Protein AF-A0A3S0DB23-F1 (afdb_monomer_lite)

Sequence (124 aa):
MTQSQNALAVTLAVLVAAVLGCIIAIVDLASNQTKLEADNNDIVWSYRQLVFSRYVQALDKTSKYPENIEAHKMVHFVQVTIKQADHLLDDGNIHAALPTLREAGYMTEQVENYLSCGQSYCNN

Foldseek 3Di:
DPPVVVVVVVVVVVVVVVVVVVVVVVVVVVVVVVVVLVVLLVVLVVLLVVLVVLLVVLVVLVVVPVVPVVLVVLSVVLVVLSVVLVVCVVVVVSVVSRVSSVVSSVSSVVSVCVSVCVVPPDDD

pLDDT: mean 85.3, std 14.07, range [37.69, 98.25]

Structure (mmCIF, N/CA/C/O backbone):
data_AF-A0A3S0DB23-F1
#
_entry.id   AF-A0A3S0DB23-F1
#
loop_
_atom_site.group_PDB
_atom_site.id
_atom_site.type_symbol
_atom_site.label_atom_id
_atom_site.label_alt_id
_atom_site.label_comp_id
_atom_site.label_asym_id
_atom_site.label_entity_id
_atom_site.label_seq_id
_atom_site.pdbx_PDB_ins_code
_atom_site.Cartn_x
_atom_site.Cartn_y
_atom_site.Cartn_z
_atom_site.occupancy
_atom_site.B_iso_or_equiv
_atom_site.auth_seq_id
_atom_site.auth_comp_id
_atom_site.auth_asym_id
_atom_site.auth_atom_id
_atom_site.pdbx_PDB_model_num
ATOM 1 N N . MET A 1 1 ? 43.970 2.485 -59.457 1.00 51.75 1 MET A N 1
ATOM 2 C CA . MET A 1 1 ? 42.872 3.253 -58.821 1.00 51.75 1 MET A CA 1
ATOM 3 C C . MET A 1 1 ? 41.923 2.400 -57.957 1.00 51.75 1 MET A C 1
ATOM 5 O O . MET A 1 1 ? 40.945 2.933 -57.464 1.00 51.75 1 MET A O 1
ATOM 9 N N . THR A 1 2 ? 42.212 1.120 -57.688 1.00 57.09 2 THR A N 1
ATOM 10 C CA . THR A 1 2 ? 41.307 0.185 -56.977 1.00 57.09 2 THR A CA 1
ATOM 11 C C . THR A 1 2 ? 41.606 0.005 -55.480 1.00 57.09 2 THR A C 1
ATOM 13 O O . THR A 1 2 ? 40.733 -0.395 -54.718 1.00 57.09 2 THR A O 1
ATOM 16 N N . GLN A 1 3 ? 42.822 0.324 -55.024 1.00 54.28 3 GLN A N 1
ATOM 17 C CA . GLN A 1 3 ? 43.255 0.057 -53.644 1.00 54.28 3 GLN A CA 1
ATOM 18 C C . GLN A 1 3 ? 42.672 1.048 -52.615 1.00 54.28 3 GLN A C 1
ATOM 20 O O . GLN A 1 3 ? 42.366 0.655 -51.493 1.00 54.28 3 GLN A O 1
ATOM 25 N N . SER A 1 4 ? 42.452 2.313 -52.998 1.00 58.28 4 SER A N 1
ATOM 26 C CA . SER A 1 4 ? 41.871 3.341 -52.117 1.00 58.28 4 SER A CA 1
ATOM 27 C C . SER A 1 4 ? 40.355 3.206 -51.944 1.00 58.28 4 SER A C 1
ATOM 29 O O . SER A 1 4 ? 39.839 3.495 -50.868 1.00 58.28 4 SER A O 1
ATOM 31 N N . GLN A 1 5 ? 39.639 2.725 -52.967 1.00 58.31 5 GLN A N 1
ATOM 32 C CA . GLN A 1 5 ? 38.188 2.506 -52.907 1.00 58.31 5 GLN A CA 1
ATOM 33 C C . GLN A 1 5 ? 37.824 1.326 -51.995 1.00 58.31 5 GLN A C 1
ATOM 35 O O . GLN A 1 5 ? 36.884 1.430 -51.209 1.00 58.31 5 GLN A O 1
ATOM 40 N N . ASN A 1 6 ? 38.617 0.250 -52.020 1.00 64.50 6 ASN A N 1
ATOM 41 C CA . ASN A 1 6 ? 38.435 -0.890 -51.118 1.00 64.50 6 ASN A CA 1
ATOM 42 C C . ASN A 1 6 ? 38.705 -0.511 -49.655 1.00 64.50 6 ASN A C 1
ATOM 44 O O . ASN A 1 6 ? 37.962 -0.923 -48.770 1.00 64.50 6 ASN A O 1
ATOM 48 N N . ALA A 1 7 ? 39.723 0.316 -49.397 1.00 69.06 7 ALA A N 1
ATOM 49 C CA . ALA A 1 7 ? 40.015 0.806 -48.051 1.00 69.06 7 ALA A CA 1
ATOM 50 C C . ALA A 1 7 ? 38.884 1.695 -47.504 1.00 69.06 7 ALA A C 1
ATOM 52 O O . ALA A 1 7 ? 38.491 1.548 -46.350 1.00 69.06 7 ALA A O 1
ATOM 53 N N . LEU A 1 8 ? 38.315 2.574 -48.338 1.00 73.94 8 LEU A N 1
ATOM 54 C CA . LEU A 1 8 ? 37.199 3.433 -47.937 1.00 73.94 8 LEU A CA 1
ATOM 55 C C . LEU A 1 8 ? 35.929 2.619 -47.629 1.00 73.94 8 LEU A C 1
ATOM 57 O O . LEU A 1 8 ? 35.254 2.887 -46.638 1.00 73.94 8 LEU A O 1
ATOM 61 N N . ALA A 1 9 ? 35.635 1.602 -48.447 1.00 75.19 9 ALA A N 1
ATOM 62 C CA . ALA A 1 9 ? 34.490 0.714 -48.255 1.00 75.19 9 ALA A CA 1
ATOM 63 C C . ALA A 1 9 ? 34.613 -0.136 -46.978 1.00 75.19 9 ALA A C 1
ATOM 65 O O . ALA A 1 9 ? 33.636 -0.287 -46.247 1.00 75.19 9 ALA A O 1
ATOM 66 N N . VAL A 1 10 ? 35.814 -0.640 -46.672 1.00 77.00 10 VAL A N 1
ATOM 67 C CA . VAL A 1 10 ? 36.081 -1.390 -45.435 1.00 77.00 10 VAL A CA 1
ATOM 68 C C . VAL A 1 10 ? 35.940 -0.490 -44.208 1.00 77.00 10 VAL A C 1
ATOM 70 O O . VAL A 1 10 ? 35.259 -0.867 -43.258 1.00 77.00 10 VAL A O 1
ATOM 73 N N . THR A 1 11 ? 36.505 0.720 -44.232 1.00 79.94 11 THR A N 1
ATOM 74 C CA . THR A 1 11 ? 36.366 1.675 -43.121 1.00 79.94 11 THR A CA 1
ATOM 75 C C . THR A 1 11 ? 34.905 2.060 -42.888 1.00 79.94 11 THR A C 1
ATOM 77 O O . THR A 1 11 ? 34.465 2.105 -41.742 1.00 79.94 11 THR A O 1
ATOM 80 N N . LEU A 1 12 ? 34.128 2.275 -43.955 1.00 80.25 12 LEU A N 1
ATOM 81 C CA . LEU A 1 12 ? 32.699 2.570 -43.847 1.00 80.25 12 LEU A CA 1
ATOM 82 C C . LEU A 1 12 ? 31.919 1.386 -43.257 1.00 80.25 12 LEU A C 1
ATOM 84 O O . LEU A 1 12 ? 31.087 1.586 -42.377 1.00 80.25 12 LEU A O 1
ATOM 88 N N . ALA A 1 13 ? 32.216 0.157 -43.687 1.0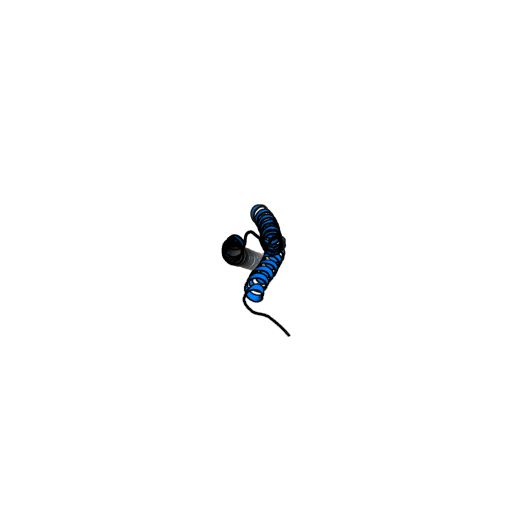0 78.06 13 ALA A N 1
ATOM 89 C CA . ALA A 1 13 ? 31.583 -1.049 -43.156 1.00 78.06 13 ALA A CA 1
ATOM 90 C C . ALA A 1 13 ? 31.880 -1.255 -41.661 1.00 78.06 13 ALA A C 1
ATOM 92 O O . ALA A 1 13 ? 30.972 -1.585 -40.898 1.00 78.06 13 ALA A O 1
ATOM 93 N N . VAL A 1 14 ? 33.119 -1.002 -41.224 1.00 81.25 14 VAL A N 1
ATOM 94 C CA . VAL A 1 14 ? 33.504 -1.045 -39.802 1.00 81.25 14 VAL A CA 1
ATOM 95 C C . VAL A 1 14 ? 32.753 0.018 -39.001 1.00 81.25 14 VAL A C 1
ATOM 97 O O . VAL A 1 14 ? 32.251 -0.275 -37.917 1.00 81.25 14 VAL A O 1
ATOM 100 N N . LEU A 1 15 ? 32.622 1.232 -39.541 1.00 80.50 15 LEU A N 1
ATOM 101 C CA . LEU A 1 15 ? 31.899 2.315 -38.875 1.00 80.50 15 LEU A CA 1
ATOM 102 C C . LEU A 1 15 ? 30.404 1.997 -38.737 1.00 80.50 15 LEU A C 1
ATOM 104 O O . LEU A 1 15 ? 29.833 2.185 -37.668 1.00 80.50 15 LEU A O 1
ATOM 108 N N . VAL A 1 16 ? 29.783 1.461 -39.791 1.00 83.88 16 VAL A N 1
ATOM 109 C CA . VAL A 1 16 ? 28.375 1.035 -39.774 1.00 83.88 16 VAL A CA 1
ATOM 110 C C . VAL A 1 16 ? 28.160 -0.095 -38.767 1.00 83.88 16 VAL A C 1
ATOM 112 O O . VAL A 1 16 ? 27.221 -0.027 -37.979 1.00 83.88 16 VAL A O 1
ATOM 115 N N . ALA A 1 17 ? 29.041 -1.098 -38.734 1.00 80.88 17 ALA A N 1
ATOM 116 C CA . ALA A 1 17 ? 28.959 -2.187 -37.764 1.00 80.88 17 ALA A CA 1
ATOM 117 C C . ALA A 1 17 ? 29.105 -1.688 -36.315 1.00 80.88 17 ALA A C 1
ATOM 119 O O . ALA A 1 17 ? 28.350 -2.114 -35.442 1.00 80.88 17 ALA A O 1
ATOM 120 N N . ALA A 1 18 ? 30.021 -0.747 -36.063 1.00 80.69 18 ALA A N 1
ATOM 121 C CA . ALA A 1 18 ? 30.198 -0.141 -34.746 1.00 80.69 18 ALA A CA 1
ATOM 122 C C . ALA A 1 18 ? 28.962 0.666 -34.310 1.00 80.69 18 ALA A C 1
ATOM 124 O O . ALA A 1 18 ? 28.500 0.522 -33.180 1.00 80.69 18 ALA A O 1
ATOM 125 N N . VAL A 1 19 ? 28.384 1.466 -35.213 1.00 84.00 19 VAL A N 1
ATOM 126 C CA . VAL A 1 19 ? 27.160 2.236 -34.938 1.00 84.00 19 VAL A CA 1
ATOM 127 C C . VAL A 1 19 ? 25.977 1.308 -34.659 1.00 84.00 19 VAL A C 1
ATOM 129 O O . VAL A 1 19 ? 25.259 1.520 -33.685 1.00 84.00 19 VAL A O 1
ATOM 132 N N . LEU A 1 20 ? 25.795 0.250 -35.455 1.00 84.44 20 LEU A N 1
ATOM 133 C CA . LEU A 1 20 ? 24.736 -0.739 -35.233 1.00 84.44 20 LEU A CA 1
ATOM 134 C C . LEU A 1 20 ? 24.906 -1.473 -33.896 1.00 84.44 20 LEU A C 1
ATOM 136 O O . LEU A 1 20 ? 23.924 -1.649 -33.180 1.00 84.44 20 LEU A O 1
ATOM 140 N N . GLY A 1 21 ? 26.138 -1.837 -33.525 1.00 81.19 21 GLY A N 1
ATOM 141 C CA . GLY A 1 21 ? 26.435 -2.443 -32.225 1.00 81.19 21 GLY A CA 1
ATOM 142 C C . GLY A 1 21 ? 26.068 -1.534 -31.048 1.00 81.19 21 GLY A C 1
ATOM 143 O O . GLY A 1 21 ? 25.447 -1.990 -30.089 1.00 81.19 21 GLY A O 1
ATOM 144 N N . CYS A 1 22 ? 26.372 -0.236 -31.143 1.00 82.88 22 CYS A N 1
ATOM 145 C CA . CYS A 1 22 ? 25.965 0.745 -30.134 1.00 82.88 22 CYS A CA 1
ATOM 146 C C . CYS A 1 22 ? 24.440 0.901 -30.051 1.00 82.88 22 CYS A C 1
ATOM 148 O O . CYS A 1 22 ? 23.898 0.980 -28.952 1.00 82.88 22 CYS A O 1
ATOM 150 N N . ILE A 1 23 ? 23.740 0.927 -31.190 1.00 81.81 23 ILE A N 1
ATOM 151 C CA . ILE A 1 23 ? 22.275 1.043 -31.219 1.00 81.81 23 ILE A CA 1
ATOM 152 C C . ILE A 1 23 ? 21.626 -0.170 -30.543 1.00 81.81 23 ILE A C 1
ATOM 154 O O . ILE A 1 23 ? 20.739 0.016 -29.713 1.00 81.81 23 ILE A O 1
ATOM 158 N N . ILE A 1 24 ? 22.091 -1.388 -30.840 1.00 82.31 24 ILE A N 1
ATOM 159 C CA . ILE A 1 24 ? 21.586 -2.617 -30.204 1.00 82.31 24 ILE A CA 1
ATOM 160 C C . ILE A 1 24 ? 21.787 -2.554 -28.685 1.00 82.31 24 ILE A C 1
ATOM 162 O O . ILE A 1 24 ? 20.831 -2.750 -27.943 1.00 82.31 24 ILE A O 1
ATOM 166 N N . ALA A 1 25 ? 22.981 -2.177 -28.215 1.00 77.31 25 ALA A N 1
ATOM 167 C CA . ALA A 1 25 ? 23.262 -2.075 -26.782 1.00 77.31 25 ALA A CA 1
ATOM 168 C C . ALA A 1 25 ? 22.379 -1.036 -26.059 1.00 77.31 25 ALA A C 1
ATOM 170 O O . ALA A 1 25 ? 21.962 -1.261 -24.923 1.00 77.31 25 ALA A O 1
ATOM 171 N N . ILE A 1 26 ? 22.072 0.095 -26.707 1.00 82.31 26 ILE A N 1
ATOM 172 C CA . ILE A 1 26 ? 21.173 1.123 -26.155 1.00 82.31 26 ILE A CA 1
ATOM 173 C C . ILE A 1 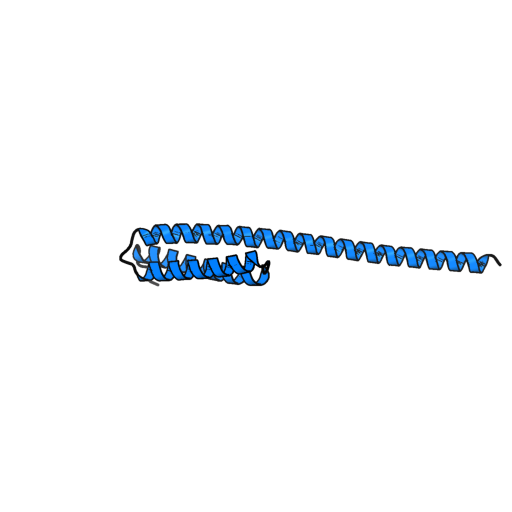26 ? 19.734 0.601 -26.075 1.00 82.31 26 ILE A C 1
ATOM 175 O O . ILE A 1 26 ? 19.068 0.811 -25.061 1.00 82.31 26 ILE A O 1
ATOM 179 N N . VAL A 1 27 ? 19.257 -0.085 -27.118 1.00 80.44 27 VAL A N 1
ATOM 180 C CA . VAL A 1 27 ? 17.913 -0.682 -27.138 1.00 80.44 27 VAL A CA 1
ATOM 181 C C . VAL A 1 27 ? 17.788 -1.765 -26.068 1.00 80.44 27 VAL A C 1
ATOM 183 O O . VAL A 1 27 ? 16.810 -1.763 -25.321 1.00 80.44 27 VAL A O 1
ATOM 186 N N . ASP A 1 28 ? 18.792 -2.631 -25.931 1.00 80.12 28 ASP A N 1
ATOM 187 C CA . ASP A 1 28 ? 18.822 -3.668 -24.899 1.00 80.12 28 ASP A CA 1
ATOM 188 C C . ASP A 1 28 ? 18.790 -3.051 -23.494 1.00 80.12 28 ASP A C 1
ATOM 190 O O . ASP A 1 28 ? 18.003 -3.478 -22.646 1.00 80.12 28 ASP A O 1
ATOM 194 N N . LEU A 1 29 ? 19.574 -1.996 -23.244 1.00 82.06 29 LEU A N 1
ATOM 195 C CA . LEU A 1 29 ? 19.568 -1.292 -21.961 1.00 82.06 29 LEU A CA 1
ATOM 196 C C . LEU A 1 29 ? 18.208 -0.643 -21.664 1.00 82.06 29 LEU A C 1
ATOM 198 O O . LEU A 1 29 ? 17.689 -0.800 -20.560 1.00 82.06 29 LEU A O 1
ATOM 202 N N . ALA A 1 30 ? 17.606 0.032 -22.645 1.00 73.50 30 ALA A N 1
ATOM 203 C CA . ALA A 1 30 ? 16.281 0.632 -22.503 1.00 73.50 30 ALA A CA 1
ATOM 204 C C . ALA A 1 30 ? 15.192 -0.431 -22.259 1.00 73.50 30 ALA A C 1
ATOM 206 O O . ALA A 1 30 ? 14.301 -0.241 -21.428 1.00 73.50 30 ALA A O 1
ATOM 207 N N . SER A 1 31 ? 15.283 -1.586 -22.925 1.00 77.00 31 SER A N 1
ATOM 208 C CA . SER A 1 31 ? 14.367 -2.710 -22.704 1.00 77.00 31 SER A CA 1
ATOM 209 C C . SER A 1 31 ? 14.497 -3.294 -21.290 1.00 77.00 31 SER A C 1
ATOM 211 O O . SER A 1 31 ? 13.498 -3.572 -20.630 1.00 77.00 31 SER A O 1
ATOM 213 N N . ASN A 1 32 ? 15.721 -3.394 -20.767 1.00 80.00 32 ASN A N 1
ATOM 214 C CA . ASN A 1 32 ? 15.953 -3.839 -19.396 1.00 80.00 32 ASN A CA 1
ATOM 215 C C . ASN A 1 32 ? 15.446 -2.820 -18.373 1.00 80.00 32 ASN A C 1
ATOM 217 O O . ASN A 1 32 ? 14.881 -3.212 -17.353 1.00 80.00 32 ASN A O 1
ATOM 221 N N . GLN A 1 33 ? 15.611 -1.525 -18.645 1.00 77.75 33 GLN A N 1
ATOM 222 C CA . GLN A 1 33 ? 15.108 -0.469 -17.772 1.00 77.75 33 GLN A CA 1
ATOM 223 C C . GLN A 1 33 ? 13.576 -0.480 -17.702 1.00 77.75 33 GLN A C 1
ATOM 225 O O . GLN A 1 33 ? 13.023 -0.489 -16.608 1.00 77.75 33 GLN A O 1
ATOM 230 N N . THR A 1 34 ? 12.892 -0.567 -18.846 1.00 77.94 34 THR A N 1
ATOM 231 C CA . THR A 1 34 ? 11.419 -0.647 -18.883 1.00 77.94 34 THR A CA 1
ATOM 232 C C . THR A 1 34 ? 10.885 -1.885 -18.165 1.00 77.94 34 THR A C 1
ATOM 234 O O . THR A 1 34 ? 9.885 -1.801 -17.455 1.00 77.94 34 THR A O 1
ATOM 237 N N . LYS A 1 35 ? 11.575 -3.028 -18.278 1.00 80.62 35 LYS A N 1
ATOM 238 C CA . LYS A 1 35 ? 11.235 -4.229 -17.507 1.00 80.62 35 LYS A CA 1
ATOM 239 C C . LYS A 1 35 ? 11.403 -4.015 -16.000 1.00 80.62 35 LYS A C 1
ATOM 241 O O . LYS A 1 35 ? 10.514 -4.376 -15.240 1.00 80.62 35 LYS A O 1
ATOM 246 N N . LEU A 1 36 ? 12.513 -3.413 -15.572 1.00 75.75 36 LEU A N 1
ATOM 247 C CA . LEU A 1 36 ? 12.767 -3.136 -14.156 1.00 75.75 36 LEU A CA 1
ATOM 248 C C . LEU A 1 36 ? 11.737 -2.157 -13.569 1.00 75.75 36 LEU A C 1
ATOM 250 O O . LEU A 1 36 ? 11.321 -2.306 -12.423 1.00 75.75 36 LEU A O 1
ATOM 254 N N . GLU A 1 37 ? 11.319 -1.162 -14.351 1.00 78.62 37 GLU A N 1
ATOM 255 C CA . GLU A 1 37 ? 10.248 -0.237 -13.978 1.00 78.62 37 GLU A CA 1
ATOM 256 C C . GLU A 1 37 ? 8.909 -0.971 -13.824 1.00 78.62 37 GLU A C 1
ATOM 258 O O . GLU A 1 37 ? 8.230 -0.777 -12.819 1.00 78.62 37 GLU A O 1
ATOM 263 N N . ALA A 1 38 ? 8.560 -1.876 -14.745 1.00 76.56 38 ALA A N 1
ATOM 264 C CA . ALA A 1 38 ? 7.356 -2.699 -14.626 1.00 76.56 38 ALA A CA 1
ATOM 265 C C . ALA A 1 38 ? 7.383 -3.601 -13.376 1.00 76.56 38 ALA A C 1
ATOM 267 O O . ALA A 1 38 ? 6.429 -3.589 -12.598 1.00 76.56 38 ALA A O 1
ATOM 268 N N . ASP A 1 39 ? 8.495 -4.302 -13.130 1.00 82.50 39 ASP A N 1
ATOM 269 C CA . ASP A 1 39 ? 8.660 -5.163 -11.952 1.00 82.50 39 ASP A CA 1
ATOM 270 C C . ASP A 1 39 ? 8.548 -4.350 -10.642 1.00 82.50 39 ASP A C 1
ATOM 272 O O . ASP A 1 39 ? 7.908 -4.777 -9.678 1.00 82.50 39 ASP A O 1
ATOM 276 N N . ASN A 1 40 ? 9.122 -3.140 -10.599 1.00 82.81 40 ASN A N 1
ATOM 277 C CA . ASN A 1 40 ? 8.991 -2.239 -9.451 1.00 82.81 40 ASN A CA 1
ATOM 278 C C . ASN A 1 40 ? 7.542 -1.792 -9.230 1.00 82.81 40 ASN A C 1
ATOM 280 O O . ASN A 1 40 ? 7.088 -1.735 -8.084 1.00 82.81 40 ASN A O 1
ATOM 284 N N . ASN A 1 41 ? 6.811 -1.493 -10.303 1.00 86.44 41 ASN A N 1
ATOM 285 C CA . ASN A 1 41 ? 5.411 -1.092 -10.215 1.00 86.44 41 ASN A CA 1
ATOM 286 C C . ASN A 1 41 ? 4.560 -2.220 -9.620 1.00 86.44 41 ASN A C 1
ATOM 288 O O . ASN A 1 41 ? 3.787 -1.976 -8.691 1.00 86.44 41 ASN A O 1
ATOM 292 N N . ASP A 1 42 ? 4.762 -3.457 -10.076 1.00 89.62 42 ASP A N 1
ATOM 293 C CA . ASP A 1 42 ? 4.062 -4.640 -9.564 1.00 89.62 42 ASP A CA 1
ATOM 294 C C . ASP A 1 42 ? 4.335 -4.876 -8.071 1.00 89.62 42 ASP A C 1
ATOM 296 O O . ASP A 1 42 ? 3.418 -5.199 -7.303 1.00 89.62 42 ASP A O 1
ATOM 300 N N . ILE A 1 43 ? 5.577 -4.661 -7.624 1.00 90.62 43 ILE A N 1
ATOM 301 C CA . ILE A 1 43 ? 5.951 -4.753 -6.206 1.00 90.62 43 ILE A CA 1
ATOM 302 C C . ILE A 1 43 ? 5.217 -3.693 -5.383 1.00 90.62 43 ILE A C 1
ATOM 304 O O . ILE A 1 43 ? 4.683 -4.004 -4.314 1.00 90.62 43 ILE A O 1
ATOM 308 N N . VAL A 1 44 ? 5.170 -2.447 -5.859 1.00 93.00 44 VAL A N 1
ATOM 309 C CA . VAL A 1 44 ? 4.515 -1.352 -5.134 1.00 93.00 44 VAL A CA 1
ATOM 310 C C . VAL A 1 44 ? 3.008 -1.586 -5.036 1.00 93.00 44 VAL A C 1
ATOM 312 O O . VAL A 1 44 ? 2.448 -1.459 -3.944 1.00 93.00 44 VAL A O 1
ATOM 315 N N . TRP A 1 45 ? 2.359 -2.023 -6.117 1.00 93.12 45 TRP A N 1
ATOM 316 C CA . TRP A 1 45 ? 0.942 -2.393 -6.093 1.00 93.12 45 TRP A CA 1
ATOM 317 C C . TRP A 1 45 ? 0.660 -3.579 -5.167 1.00 93.12 45 TRP A C 1
ATOM 319 O O . TRP A 1 45 ? -0.291 -3.536 -4.384 1.00 93.12 45 TRP A O 1
ATOM 329 N N . SER A 1 46 ? 1.508 -4.609 -5.184 1.00 94.44 46 SER A N 1
ATOM 330 C CA . SER A 1 46 ? 1.392 -5.751 -4.267 1.00 94.44 46 SER A CA 1
ATOM 331 C C . SER A 1 46 ? 1.530 -5.320 -2.806 1.00 94.44 46 SER A C 1
ATOM 333 O O . SER A 1 46 ? 0.740 -5.722 -1.948 1.00 94.44 46 SER A O 1
ATOM 335 N N . TYR A 1 47 ? 2.494 -4.445 -2.512 1.00 94.19 47 TYR A N 1
ATOM 336 C CA . TYR A 1 47 ? 2.684 -3.901 -1.172 1.00 94.19 47 TYR A CA 1
ATOM 337 C C . TYR A 1 47 ? 1.488 -3.048 -0.727 1.00 94.19 47 TYR A C 1
ATOM 339 O O . TYR A 1 47 ? 1.019 -3.186 0.404 1.00 94.19 47 TYR A O 1
ATOM 347 N N . ARG A 1 48 ? 0.924 -2.238 -1.631 1.00 95.88 48 ARG A N 1
ATOM 348 C CA . ARG A 1 48 ? -0.306 -1.473 -1.389 1.00 95.88 48 ARG A CA 1
ATOM 349 C C . ARG A 1 48 ? -1.472 -2.381 -1.005 1.00 95.88 48 ARG A C 1
ATOM 351 O O . ARG A 1 48 ? -2.182 -2.080 -0.047 1.00 95.88 48 ARG A O 1
ATOM 358 N N . GLN A 1 49 ? -1.662 -3.501 -1.706 1.00 96.62 49 GLN A N 1
ATOM 359 C CA . GLN A 1 49 ? -2.711 -4.474 -1.372 1.00 96.62 49 GLN A CA 1
ATOM 360 C C . GLN A 1 49 ? -2.506 -5.088 0.018 1.00 96.62 49 GLN A C 1
ATOM 362 O O . GLN A 1 49 ? -3.463 -5.199 0.786 1.00 96.62 49 GLN A O 1
ATOM 367 N N . LEU A 1 50 ? -1.264 -5.428 0.376 1.00 96.31 50 LEU A N 1
ATOM 368 C CA . LEU A 1 50 ? -0.936 -5.949 1.704 1.00 96.31 50 LEU A CA 1
ATOM 369 C C . LEU A 1 50 ? -1.270 -4.938 2.812 1.00 96.31 50 LEU A C 1
ATOM 371 O O . LEU A 1 50 ? -1.946 -5.288 3.781 1.00 96.31 50 LEU A O 1
ATOM 375 N N . VAL A 1 51 ? -0.821 -3.688 2.664 1.00 96.25 51 VAL A N 1
ATOM 376 C CA . VAL A 1 51 ? -1.085 -2.613 3.636 1.00 96.25 51 VAL A CA 1
ATOM 377 C C . VAL A 1 51 ? -2.586 -2.363 3.761 1.00 96.25 51 VAL A C 1
ATOM 379 O O . VAL A 1 51 ? -3.106 -2.304 4.874 1.00 96.25 51 VAL A O 1
ATOM 382 N N . PHE A 1 52 ? -3.306 -2.300 2.640 1.00 97.12 52 PHE A N 1
ATOM 383 C CA . PHE A 1 52 ? -4.754 -2.107 2.642 1.00 97.12 52 PHE A CA 1
ATOM 384 C C . PHE A 1 52 ? -5.497 -3.256 3.336 1.00 97.12 52 PHE A C 1
ATOM 386 O O . PHE A 1 52 ? -6.384 -3.011 4.152 1.00 97.12 52 PHE A O 1
ATOM 393 N N . SER A 1 53 ? -5.109 -4.509 3.079 1.00 97.62 53 SER A N 1
ATOM 394 C CA . SER A 1 53 ? -5.692 -5.676 3.752 1.00 97.62 53 SER A CA 1
ATOM 395 C C . SER A 1 53 ? -5.503 -5.611 5.270 1.00 97.62 53 SER A C 1
ATOM 397 O O . SER A 1 53 ? -6.445 -5.870 6.020 1.00 97.62 53 SER A O 1
ATOM 399 N N . ARG A 1 54 ? -4.302 -5.248 5.737 1.00 96.19 54 ARG A N 1
ATOM 400 C CA . ARG A 1 54 ? -4.021 -5.080 7.172 1.00 96.19 54 ARG A CA 1
ATOM 401 C C . ARG A 1 54 ? -4.827 -3.930 7.774 1.00 96.19 54 ARG A C 1
ATOM 403 O O . ARG A 1 54 ? -5.437 -4.097 8.827 1.00 96.19 54 ARG A O 1
ATOM 410 N N . TYR A 1 55 ? -4.919 -2.802 7.071 1.00 97.00 55 TYR A N 1
ATOM 411 C CA . TYR A 1 55 ? -5.749 -1.668 7.477 1.00 97.00 55 TYR A CA 1
ATOM 412 C C . TYR A 1 55 ? -7.220 -2.064 7.661 1.00 97.00 55 TYR A C 1
ATOM 414 O O . TYR A 1 55 ? -7.818 -1.717 8.677 1.00 97.00 55 TYR A O 1
ATOM 422 N N . VAL A 1 56 ? -7.798 -2.831 6.732 1.00 97.38 56 VAL A N 1
ATOM 423 C CA . VAL A 1 56 ? -9.190 -3.303 6.843 1.00 97.38 56 VAL A CA 1
ATOM 424 C C . VAL A 1 56 ? -9.378 -4.193 8.074 1.00 97.38 56 VAL A C 1
ATOM 426 O O . VAL A 1 56 ? -10.368 -4.048 8.789 1.00 97.38 56 VAL A O 1
ATOM 429 N N . GLN A 1 57 ? -8.419 -5.073 8.373 1.00 95.25 57 GLN A N 1
ATOM 430 C CA . GLN A 1 57 ? -8.464 -5.897 9.585 1.00 95.25 57 GLN A CA 1
ATOM 431 C C . GLN A 1 57 ? -8.352 -5.055 10.863 1.00 95.25 57 GLN A C 1
ATOM 433 O O . GLN A 1 57 ? -9.063 -5.311 11.836 1.00 95.25 57 GLN A O 1
ATOM 438 N N . ALA A 1 58 ? -7.479 -4.047 10.872 1.00 93.00 58 ALA A N 1
ATOM 439 C CA . ALA A 1 58 ? -7.339 -3.117 11.986 1.00 93.00 58 ALA A CA 1
ATOM 440 C C . ALA A 1 58 ? -8.623 -2.296 12.201 1.00 93.00 58 ALA A C 1
ATOM 442 O O . ALA A 1 58 ? -9.077 -2.157 13.334 1.00 93.00 58 ALA A O 1
ATOM 443 N N . LEU A 1 59 ? -9.257 -1.830 11.122 1.00 95.31 59 LEU A N 1
ATOM 444 C CA . LEU A 1 59 ? -10.543 -1.135 11.164 1.00 95.31 59 LEU A CA 1
ATOM 445 C C . LEU A 1 59 ? -11.656 -2.028 11.733 1.00 95.31 59 LEU A C 1
ATOM 447 O O . LEU A 1 59 ? -12.387 -1.585 12.618 1.00 95.31 59 LEU A O 1
ATOM 451 N N . ASP A 1 60 ? -11.758 -3.285 11.284 1.00 94.75 60 ASP A N 1
ATOM 452 C CA . ASP A 1 60 ? -12.731 -4.248 11.821 1.00 94.75 60 ASP A CA 1
ATOM 453 C C . ASP A 1 60 ? -12.527 -4.473 13.327 1.00 94.75 60 ASP A C 1
ATOM 455 O O . ASP A 1 60 ? -13.478 -4.389 14.107 1.00 94.75 60 ASP A O 1
ATOM 459 N N . LYS A 1 61 ? -11.279 -4.685 13.765 1.00 91.50 61 LYS A N 1
ATOM 460 C CA . LYS A 1 61 ? -10.950 -4.833 15.192 1.00 91.50 61 LYS A CA 1
ATOM 461 C C . LYS A 1 61 ? -11.314 -3.586 15.997 1.00 91.50 61 LYS A C 1
ATOM 463 O O . LYS A 1 61 ? -11.951 -3.719 17.036 1.00 91.50 61 LYS A O 1
ATOM 468 N N . THR A 1 62 ? -10.962 -2.396 15.520 1.00 92.31 62 THR A N 1
ATOM 469 C CA . THR A 1 62 ? -11.281 -1.130 16.196 1.00 92.31 62 THR A CA 1
ATOM 470 C C . THR A 1 62 ? -12.789 -0.887 16.274 1.00 92.31 62 THR A C 1
ATOM 472 O O . THR A 1 62 ? -13.281 -0.389 17.284 1.00 92.31 62 THR A O 1
ATOM 475 N N . SER A 1 63 ? -13.556 -1.301 15.259 1.00 91.38 63 SER A N 1
ATOM 476 C CA . SER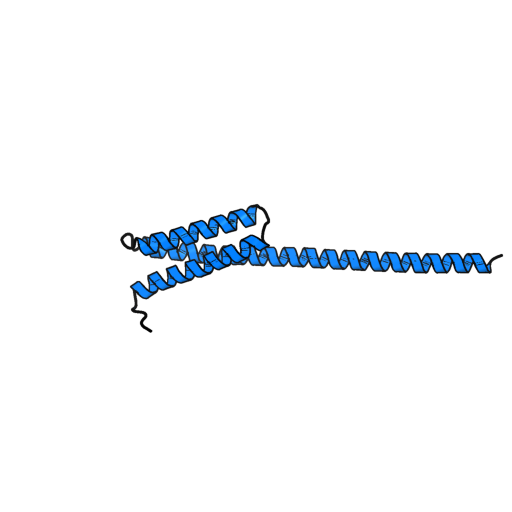 A 1 6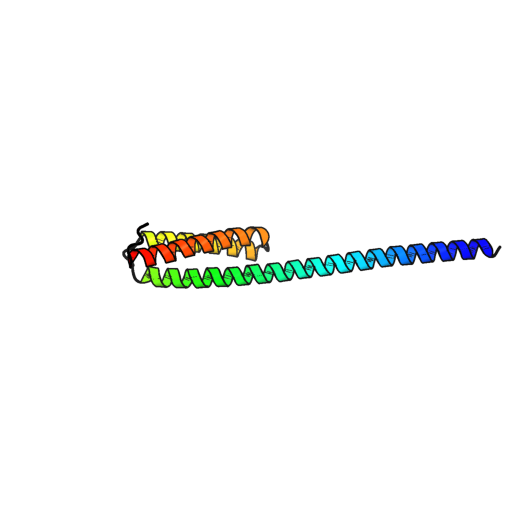3 ? -15.018 -1.138 15.244 1.00 91.38 63 SER A CA 1
ATOM 477 C C . SER A 1 63 ? -15.740 -1.897 16.368 1.00 91.38 63 SER A C 1
ATOM 479 O O . SER A 1 63 ? -16.822 -1.490 16.785 1.00 91.38 63 SER A O 1
ATOM 481 N N . LYS A 1 64 ? -15.117 -2.953 16.910 1.00 91.38 64 LYS A N 1
ATOM 482 C CA . LYS A 1 64 ? -15.626 -3.733 18.052 1.00 91.38 64 LYS A CA 1
ATOM 483 C C . LYS A 1 64 ? -15.483 -3.010 19.397 1.00 91.38 64 LYS A C 1
ATOM 485 O O . LYS A 1 64 ? -16.105 -3.443 20.361 1.00 91.38 64 LYS A O 1
ATOM 490 N N . TYR A 1 65 ? -14.705 -1.926 19.448 1.00 87.75 65 TYR A N 1
ATOM 491 C CA . TYR A 1 65 ? -14.436 -1.116 20.641 1.00 87.75 65 TYR A CA 1
ATOM 492 C C . TYR A 1 65 ? -14.765 0.359 20.359 1.00 87.75 65 TYR A C 1
ATOM 494 O O . TYR A 1 65 ? -13.860 1.189 20.214 1.00 87.75 65 TYR A O 1
ATOM 502 N N . PRO A 1 66 ? -16.053 0.717 20.198 1.00 87.94 66 PRO A N 1
ATOM 503 C CA . PRO A 1 66 ? -16.470 2.081 19.857 1.00 87.94 66 PRO A CA 1
ATOM 504 C C . PRO A 1 66 ? -16.036 3.134 20.891 1.00 87.94 66 PRO A C 1
ATOM 506 O O . PRO A 1 66 ? -15.866 4.302 20.551 1.00 87.94 66 PRO A O 1
ATOM 509 N N . GLU A 1 67 ? -15.821 2.732 22.140 1.00 89.06 67 GLU A N 1
ATOM 510 C CA . GLU A 1 67 ? -15.328 3.575 23.227 1.00 89.06 67 GLU A CA 1
ATOM 511 C C . GLU A 1 67 ? -13.829 3.900 23.130 1.00 89.06 67 GLU A C 1
ATOM 513 O O . GLU A 1 67 ? -13.367 4.864 23.745 1.00 89.06 67 GLU A O 1
ATOM 518 N N . ASN A 1 68 ? -13.055 3.135 22.351 1.00 90.38 68 ASN A N 1
ATOM 519 C CA . ASN A 1 68 ? -11.613 3.322 22.220 1.00 90.38 68 ASN A CA 1
ATOM 520 C C . ASN A 1 68 ? -11.274 4.404 21.182 1.00 90.38 68 ASN A C 1
ATOM 522 O O . ASN A 1 68 ? -10.772 4.130 20.091 1.00 90.38 68 ASN A O 1
ATOM 526 N N . ILE A 1 69 ? -11.554 5.659 21.539 1.00 92.44 69 ILE A N 1
ATOM 527 C CA . ILE A 1 69 ? -11.365 6.839 20.680 1.00 92.44 69 ILE A CA 1
ATOM 528 C C . ILE A 1 69 ? -9.938 6.913 20.110 1.00 92.44 69 ILE A C 1
ATOM 530 O O . ILE A 1 69 ? -9.754 7.346 18.973 1.00 92.44 69 ILE A O 1
ATOM 534 N N . GLU A 1 70 ? -8.930 6.487 20.873 1.00 92.62 70 GLU A N 1
ATOM 535 C CA . GLU A 1 70 ? -7.535 6.539 20.432 1.00 92.62 70 GLU A CA 1
ATOM 536 C C . GLU A 1 70 ? -7.253 5.543 19.301 1.00 92.62 70 GLU A C 1
ATOM 538 O O . GLU A 1 70 ? -6.691 5.931 18.277 1.00 92.62 70 GLU A O 1
ATOM 543 N N . ALA A 1 71 ? -7.746 4.304 19.403 1.00 91.12 71 ALA A N 1
ATOM 544 C CA . ALA A 1 71 ? -7.648 3.340 18.306 1.00 91.12 71 ALA A CA 1
ATOM 545 C C . ALA A 1 71 ? -8.332 3.852 17.026 1.00 91.12 71 ALA A C 1
ATOM 547 O O . ALA A 1 71 ? -7.789 3.700 15.929 1.00 91.12 71 ALA A O 1
ATOM 548 N N . HIS A 1 72 ? -9.496 4.505 17.151 1.00 93.25 72 HIS A N 1
ATOM 549 C CA . HIS A 1 72 ? -10.194 5.114 16.008 1.00 93.25 72 HIS A CA 1
ATOM 550 C C . HIS A 1 72 ? -9.370 6.230 15.360 1.00 93.25 72 HIS A C 1
ATOM 552 O O . HIS A 1 72 ? -9.275 6.283 14.133 1.00 93.25 72 HIS A O 1
ATOM 558 N N . LYS A 1 73 ? -8.721 7.089 16.157 1.00 95.38 73 LYS A N 1
ATOM 559 C CA . LYS A 1 73 ? -7.815 8.127 15.637 1.00 95.38 73 LYS A CA 1
ATOM 560 C C . LYS A 1 73 ? -6.624 7.524 14.902 1.00 95.38 73 LYS A C 1
ATOM 562 O O . LYS A 1 73 ? -6.319 7.958 13.794 1.00 95.38 73 LYS A O 1
ATOM 567 N N . MET A 1 74 ? -5.972 6.516 15.479 1.00 95.44 74 MET A N 1
ATOM 568 C CA . MET A 1 74 ? -4.824 5.865 14.845 1.00 95.44 74 MET A CA 1
ATOM 569 C C . MET A 1 74 ? -5.212 5.220 13.505 1.00 95.44 74 MET A C 1
ATOM 571 O O . MET A 1 74 ? -4.540 5.448 12.500 1.00 95.44 74 MET A O 1
ATOM 575 N N . VAL A 1 75 ? -6.334 4.488 13.450 1.00 96.19 75 VAL A N 1
ATOM 576 C CA . VAL A 1 75 ? -6.861 3.912 12.196 1.00 96.19 75 VAL A CA 1
ATOM 577 C C . VAL A 1 75 ? -7.218 4.998 11.180 1.00 96.19 75 VAL A C 1
ATOM 579 O O . VAL A 1 75 ? -6.983 4.823 9.984 1.00 96.19 75 VAL A O 1
ATOM 582 N N . HIS A 1 76 ? -7.760 6.132 11.628 1.00 96.81 76 HIS A N 1
ATOM 583 C CA . HIS A 1 76 ? -8.038 7.260 10.745 1.00 96.81 76 HIS A CA 1
ATOM 584 C C . HIS A 1 76 ? -6.758 7.826 10.117 1.00 96.81 76 HIS A C 1
ATOM 586 O O . HIS A 1 76 ? -6.725 8.053 8.909 1.00 96.81 76 HIS A O 1
ATOM 592 N N . PHE A 1 77 ? -5.684 7.991 10.894 1.00 97.44 77 PHE A N 1
ATOM 593 C CA . PHE A 1 77 ? -4.404 8.436 10.345 1.00 97.44 77 PHE A CA 1
ATOM 594 C C . PHE A 1 77 ? -3.844 7.443 9.321 1.00 97.44 77 PHE A C 1
ATOM 596 O O . PHE A 1 77 ? -3.431 7.868 8.247 1.00 97.44 77 PHE A O 1
ATOM 603 N N . VAL A 1 78 ? -3.929 6.132 9.584 1.00 97.75 78 VAL A N 1
ATOM 604 C CA . VAL A 1 78 ? -3.571 5.101 8.590 1.00 97.75 78 VAL A CA 1
ATOM 605 C C . VAL A 1 78 ? -4.360 5.297 7.291 1.00 97.75 78 VAL A C 1
ATOM 607 O O . VAL A 1 78 ? -3.779 5.286 6.208 1.00 97.75 78 VAL A O 1
ATOM 610 N N . GLN A 1 79 ? -5.676 5.515 7.384 1.00 98.12 79 GLN A N 1
ATOM 611 C CA . GLN A 1 79 ? -6.530 5.728 6.213 1.00 98.12 79 GLN A CA 1
ATOM 612 C C . GLN A 1 79 ? -6.093 6.945 5.390 1.00 98.12 79 GLN A C 1
ATOM 614 O O . GLN A 1 79 ? -6.077 6.880 4.161 1.00 98.12 79 GLN A O 1
ATOM 619 N N . VAL A 1 80 ? -5.774 8.061 6.051 1.00 98.25 80 VAL A N 1
ATOM 620 C CA . VAL A 1 80 ? -5.315 9.286 5.381 1.00 98.25 80 VAL A CA 1
ATOM 621 C C . VAL A 1 80 ? -3.994 9.034 4.656 1.00 98.25 80 VAL A C 1
ATOM 623 O O . VAL A 1 80 ? -3.882 9.376 3.479 1.00 98.25 80 VAL A O 1
ATOM 626 N N . THR A 1 81 ? -3.039 8.364 5.302 1.00 97.88 81 THR A N 1
ATOM 627 C CA . THR A 1 81 ? -1.741 8.036 4.697 1.00 97.88 81 THR A CA 1
ATOM 628 C C . THR A 1 81 ? -1.889 7.089 3.501 1.00 97.88 81 THR A C 1
ATOM 630 O O . THR A 1 81 ? -1.263 7.311 2.466 1.00 97.88 81 THR A O 1
ATOM 633 N N . ILE A 1 82 ? -2.769 6.078 3.576 1.00 97.88 82 ILE A N 1
ATOM 634 C CA . ILE A 1 82 ? -3.074 5.199 2.430 1.00 97.88 82 ILE A CA 1
ATOM 635 C C . ILE A 1 82 ? -3.663 6.004 1.267 1.00 97.88 82 ILE A C 1
ATOM 637 O O . ILE A 1 82 ? -3.228 5.828 0.136 1.00 97.88 82 ILE A O 1
ATOM 641 N N . LYS A 1 83 ? -4.607 6.918 1.527 1.00 97.81 83 LYS A N 1
ATOM 642 C CA . LYS A 1 83 ? -5.186 7.770 0.473 1.00 97.81 83 LYS A CA 1
ATOM 643 C C . LYS A 1 83 ? -4.142 8.667 -0.184 1.00 97.81 83 LYS A C 1
ATOM 645 O O . LYS A 1 83 ? -4.178 8.856 -1.394 1.00 97.81 83 LYS A O 1
ATOM 650 N N . GLN A 1 84 ? -3.212 9.215 0.595 1.00 97.50 84 GLN A N 1
ATOM 651 C CA . GLN A 1 84 ? -2.111 10.004 0.050 1.00 97.50 84 GLN A CA 1
ATOM 652 C C . GLN A 1 84 ? -1.204 9.157 -0.850 1.00 97.50 84 GLN A C 1
ATOM 654 O O . GLN A 1 84 ? -0.822 9.610 -1.925 1.00 97.50 84 GLN A O 1
ATOM 659 N N . ALA A 1 85 ? -0.888 7.927 -0.441 1.00 96.69 85 ALA A N 1
ATOM 660 C CA . ALA A 1 85 ? -0.147 6.997 -1.283 1.00 96.69 85 ALA A CA 1
ATOM 661 C C . ALA A 1 85 ? -0.910 6.630 -2.564 1.00 96.69 85 ALA A C 1
ATOM 663 O O . ALA A 1 85 ? -0.306 6.626 -3.631 1.00 96.69 85 ALA A O 1
ATOM 664 N N . ASP A 1 86 ? -2.215 6.364 -2.473 1.00 96.56 86 ASP A N 1
ATOM 665 C CA . ASP A 1 86 ? -3.059 6.059 -3.633 1.00 96.56 86 ASP A CA 1
ATOM 666 C C . ASP A 1 86 ? -3.057 7.228 -4.636 1.00 96.56 86 ASP A C 1
ATOM 668 O O . ASP A 1 86 ? -2.842 7.001 -5.821 1.00 96.56 86 ASP A O 1
ATOM 672 N N . HIS A 1 87 ? -3.155 8.480 -4.172 1.00 97.19 87 HIS A N 1
ATOM 673 C CA . HIS A 1 87 ? -3.019 9.651 -5.049 1.00 97.19 87 HIS A CA 1
ATOM 674 C C . HIS A 1 87 ? -1.662 9.707 -5.766 1.00 97.19 87 HIS A C 1
ATOM 676 O O . HIS A 1 87 ? -1.605 10.000 -6.956 1.00 97.19 87 HIS A O 1
ATOM 682 N N . LEU A 1 88 ? -0.566 9.390 -5.070 1.00 96.19 88 LEU A N 1
ATOM 683 C CA . LEU A 1 88 ? 0.760 9.339 -5.691 1.00 96.19 88 LEU A CA 1
ATOM 684 C C . LEU A 1 88 ? 0.865 8.216 -6.734 1.00 96.19 88 LEU A C 1
ATOM 686 O O . LEU A 1 88 ? 1.560 8.391 -7.732 1.00 96.19 88 LEU A O 1
ATOM 690 N N . LEU A 1 89 ? 0.192 7.080 -6.523 1.00 93.50 89 LEU A N 1
ATOM 691 C CA . LEU A 1 89 ? 0.129 5.992 -7.504 1.00 93.50 89 LEU A CA 1
ATOM 692 C C . LEU A 1 89 ? -0.696 6.376 -8.732 1.00 93.50 89 LEU A C 1
ATOM 694 O O . LEU A 1 89 ? -0.257 6.102 -9.848 1.00 93.50 89 LEU A O 1
ATOM 698 N N . ASP A 1 90 ? -1.841 7.029 -8.533 1.00 93.56 90 ASP A N 1
ATOM 699 C CA . ASP A 1 90 ? -2.703 7.519 -9.614 1.00 93.56 90 ASP A CA 1
ATOM 700 C C . ASP A 1 90 ? -1.967 8.544 -10.497 1.00 93.56 90 ASP A C 1
ATOM 702 O O . ASP A 1 90 ? -2.093 8.516 -11.722 1.00 93.56 90 ASP A O 1
ATOM 706 N N . ASP A 1 91 ? -1.122 9.383 -9.889 1.00 93.44 91 ASP A N 1
ATOM 707 C CA . ASP A 1 91 ? -0.250 10.340 -10.585 1.00 93.44 91 ASP A CA 1
ATOM 708 C C . ASP A 1 91 ? 0.990 9.681 -11.235 1.00 93.44 91 ASP A C 1
ATOM 710 O O . ASP A 1 91 ? 1.823 10.361 -11.839 1.00 93.44 91 ASP A O 1
ATOM 714 N N . GLY A 1 92 ? 1.163 8.361 -11.098 1.00 89.50 92 GLY A N 1
ATOM 715 C CA . GLY A 1 92 ? 2.323 7.618 -11.602 1.00 89.50 92 GLY A CA 1
ATOM 716 C C . GLY A 1 92 ? 3.618 7.851 -10.813 1.00 89.50 92 GLY A C 1
ATOM 717 O O . GLY A 1 92 ? 4.689 7.396 -11.218 1.00 89.50 92 GLY A O 1
ATOM 718 N N . ASN A 1 93 ? 3.555 8.532 -9.666 1.00 92.50 93 ASN A N 1
ATOM 719 C CA . ASN A 1 93 ? 4.701 8.843 -8.816 1.00 92.50 93 ASN A CA 1
ATOM 720 C C . ASN A 1 93 ? 5.014 7.704 -7.832 1.00 92.50 93 ASN A C 1
ATOM 722 O O . ASN A 1 93 ? 4.924 7.826 -6.607 1.00 92.50 93 ASN A O 1
ATOM 726 N N . ILE A 1 94 ? 5.426 6.572 -8.393 1.00 89.75 94 ILE A N 1
ATOM 727 C CA . ILE A 1 94 ? 5.654 5.322 -7.658 1.00 89.75 94 ILE A CA 1
ATOM 728 C C . ILE A 1 94 ? 6.809 5.446 -6.652 1.00 89.75 94 ILE A C 1
ATOM 730 O O . ILE A 1 94 ? 6.745 4.895 -5.549 1.00 89.75 94 ILE A O 1
ATOM 734 N N . HIS A 1 95 ? 7.828 6.245 -6.980 1.00 88.12 95 HIS A N 1
ATOM 735 C CA . HIS A 1 95 ? 8.953 6.521 -6.085 1.00 88.12 95 HIS A CA 1
ATOM 736 C C . HIS A 1 95 ? 8.546 7.278 -4.817 1.00 88.12 95 HIS A C 1
ATOM 738 O O . HIS A 1 95 ? 9.116 7.021 -3.757 1.00 88.12 95 HIS A O 1
ATOM 744 N N . ALA A 1 96 ? 7.563 8.179 -4.906 1.00 91.94 96 ALA A N 1
ATOM 745 C CA . ALA A 1 96 ? 7.015 8.862 -3.738 1.00 91.94 96 ALA A CA 1
ATOM 746 C C . ALA A 1 96 ? 5.941 8.028 -3.026 1.00 91.94 96 ALA A C 1
ATOM 748 O O . ALA A 1 96 ? 5.829 8.102 -1.806 1.00 91.94 96 ALA A O 1
ATOM 749 N N . ALA A 1 97 ? 5.180 7.203 -3.751 1.00 94.94 97 ALA A N 1
ATOM 750 C CA . ALA A 1 97 ? 4.127 6.380 -3.162 1.00 94.94 97 ALA A CA 1
ATOM 751 C C . ALA A 1 97 ? 4.669 5.304 -2.207 1.00 94.94 97 ALA A C 1
ATOM 753 O O . ALA A 1 97 ? 4.121 5.097 -1.124 1.00 94.94 97 ALA A O 1
ATOM 754 N N . LEU A 1 98 ? 5.761 4.623 -2.576 1.00 93.25 98 LEU A N 1
ATOM 755 C CA . LEU A 1 98 ? 6.335 3.539 -1.772 1.00 93.25 98 LEU A CA 1
ATOM 756 C C . LEU A 1 98 ? 6.708 3.944 -0.327 1.00 93.25 98 LEU A C 1
ATOM 758 O O . LEU A 1 98 ? 6.323 3.218 0.593 1.00 93.25 98 LEU A O 1
ATOM 762 N N . PRO A 1 99 ? 7.450 5.039 -0.064 1.00 95.38 99 PRO A N 1
ATOM 763 C CA . PRO A 1 99 ? 7.743 5.448 1.308 1.00 95.38 99 PRO A CA 1
ATOM 764 C C . PRO A 1 99 ? 6.474 5.798 2.098 1.00 95.38 99 PRO A C 1
ATOM 766 O O . PRO A 1 99 ? 6.373 5.399 3.257 1.00 95.38 99 PRO A O 1
ATOM 769 N N . THR A 1 100 ? 5.474 6.430 1.475 1.00 96.81 100 THR A N 1
ATOM 770 C CA . THR A 1 100 ? 4.176 6.713 2.114 1.00 96.81 100 THR A CA 1
ATOM 771 C C . THR A 1 100 ? 3.409 5.428 2.451 1.00 96.81 100 THR A C 1
ATOM 773 O O . THR A 1 100 ? 2.860 5.300 3.543 1.00 96.81 100 THR A O 1
ATOM 776 N N . LEU A 1 101 ? 3.430 4.415 1.575 1.00 97.25 101 LEU A N 1
ATOM 777 C CA . LEU A 1 101 ? 2.862 3.095 1.882 1.00 97.25 101 LEU A CA 1
ATOM 778 C C . LEU A 1 101 ? 3.590 2.409 3.041 1.00 97.25 101 LEU A C 1
ATOM 780 O O . LEU A 1 101 ? 2.950 1.735 3.847 1.00 97.25 101 LEU A O 1
ATOM 784 N N . ARG A 1 102 ? 4.918 2.559 3.142 1.00 96.38 102 ARG A N 1
ATOM 785 C CA . ARG A 1 102 ? 5.696 1.989 4.256 1.00 96.38 102 ARG A CA 1
ATOM 786 C C . ARG A 1 102 ? 5.322 2.631 5.582 1.00 96.38 102 ARG A C 1
ATOM 788 O O . ARG A 1 102 ? 5.162 1.923 6.572 1.00 96.38 102 ARG A O 1
ATOM 795 N N . GLU A 1 103 ? 5.140 3.946 5.584 1.00 97.50 103 GLU A N 1
ATOM 796 C CA . GLU A 1 103 ? 4.641 4.680 6.743 1.00 97.50 103 GLU A CA 1
ATOM 797 C C . GLU A 1 103 ? 3.246 4.187 7.149 1.00 97.50 103 GLU A C 1
ATOM 799 O O . GLU A 1 103 ? 3.044 3.810 8.304 1.00 97.50 103 GLU A O 1
ATOM 804 N N . ALA A 1 104 ? 2.315 4.063 6.196 1.00 97.62 104 ALA A N 1
ATOM 805 C CA . ALA A 1 104 ? 0.994 3.492 6.457 1.00 97.62 104 ALA A CA 1
ATOM 806 C C . ALA A 1 104 ? 1.075 2.061 7.024 1.00 97.62 104 ALA A C 1
ATOM 808 O O . ALA A 1 104 ? 0.342 1.719 7.955 1.00 97.62 104 ALA A O 1
ATOM 809 N N . GLY A 1 105 ? 1.983 1.229 6.507 1.00 96.31 105 GLY A N 1
ATOM 810 C CA . GLY A 1 105 ? 2.236 -0.121 7.014 1.00 96.31 105 GLY A CA 1
ATOM 811 C C . GLY A 1 105 ? 2.720 -0.134 8.467 1.00 96.31 105 GLY A C 1
ATOM 812 O O . GLY A 1 105 ? 2.188 -0.892 9.278 1.00 96.31 105 GLY A O 1
ATOM 813 N N . TYR A 1 106 ? 3.669 0.738 8.814 1.00 96.50 106 TYR A N 1
ATOM 814 C CA . TYR A 1 106 ? 4.167 0.898 10.184 1.00 96.50 106 TYR A CA 1
ATOM 815 C C . TYR A 1 106 ? 3.082 1.412 11.141 1.00 96.50 106 TYR A C 1
ATOM 817 O O . TYR A 1 106 ? 2.930 0.918 12.256 1.00 96.50 106 TYR A O 1
ATOM 825 N N . MET A 1 107 ? 2.275 2.379 10.710 1.00 96.88 107 MET A N 1
ATOM 826 C CA . MET A 1 107 ? 1.148 2.874 11.504 1.00 96.88 107 MET A CA 1
ATOM 827 C C . MET A 1 107 ? 0.075 1.796 11.704 1.00 96.88 107 MET A C 1
ATOM 829 O O . MET A 1 107 ? -0.493 1.686 12.788 1.00 96.88 107 MET A O 1
ATOM 833 N N . THR A 1 108 ? -0.171 0.963 10.688 1.00 96.56 108 THR A N 1
ATOM 834 C CA . THR A 1 108 ? -1.096 -0.176 10.796 1.00 96.56 108 THR A CA 1
ATOM 835 C C . THR A 1 108 ? -0.605 -1.185 11.831 1.00 96.56 108 THR A C 1
ATOM 837 O O . THR A 1 108 ? -1.385 -1.633 12.665 1.00 96.56 108 THR A O 1
ATOM 840 N N . GLU A 1 109 ? 0.694 -1.487 11.837 1.00 94.12 109 GLU A N 1
ATOM 841 C CA . GLU A 1 109 ? 1.313 -2.339 12.856 1.00 94.12 109 GLU A CA 1
ATOM 842 C C . GLU A 1 109 ? 1.163 -1.755 14.265 1.00 94.12 109 GLU A C 1
ATOM 844 O O . GLU A 1 109 ? 0.828 -2.473 15.203 1.00 94.12 109 GLU A O 1
ATOM 849 N N . GLN A 1 110 ? 1.333 -0.440 14.425 1.00 94.06 110 GLN A N 1
ATOM 850 C CA . GLN A 1 110 ? 1.100 0.216 15.711 1.00 94.06 110 GLN A CA 1
ATOM 851 C C . GLN A 1 110 ? -0.350 0.082 16.180 1.00 94.06 110 GLN A C 1
ATOM 853 O O . GLN A 1 110 ? -0.574 -0.156 17.364 1.00 94.06 110 GLN A O 1
ATOM 858 N N . VAL A 1 111 ? -1.334 0.193 15.280 1.00 93.06 111 VAL A N 1
ATOM 859 C CA . VAL A 1 111 ? -2.742 -0.059 15.624 1.00 93.06 111 VAL A CA 1
ATOM 860 C C . VAL A 1 111 ? -2.943 -1.511 16.049 1.00 93.06 111 VAL A C 1
ATOM 862 O O . VAL A 1 111 ? -3.560 -1.772 17.080 1.00 93.06 111 VAL A O 1
ATOM 865 N N . GLU A 1 112 ? -2.435 -2.462 15.265 1.00 91.31 112 GLU A N 1
ATOM 866 C CA . GLU A 1 112 ? -2.539 -3.893 15.564 1.00 91.31 112 GLU A CA 1
ATOM 867 C C . GLU A 1 112 ? -1.938 -4.212 16.938 1.00 91.31 112 GLU A C 1
ATOM 869 O O . GLU A 1 112 ? -2.568 -4.913 17.734 1.00 91.31 112 GLU A O 1
ATOM 874 N N . ASN A 1 113 ? -0.770 -3.644 17.242 1.00 90.81 113 ASN A N 1
ATOM 875 C CA . ASN A 1 113 ? -0.111 -3.770 18.534 1.00 90.81 113 ASN A CA 1
ATOM 876 C C . ASN A 1 113 ? -0.917 -3.091 19.640 1.00 90.81 113 ASN A C 1
ATOM 878 O O . ASN A 1 113 ? -1.154 -3.712 20.665 1.00 90.81 113 ASN A O 1
ATOM 882 N N . TYR A 1 114 ? -1.413 -1.870 19.441 1.00 89.56 114 TYR A N 1
ATOM 883 C CA . TYR A 1 114 ? -2.228 -1.158 20.430 1.00 89.56 114 TYR A CA 1
ATOM 884 C C . TYR A 1 114 ? -3.487 -1.949 20.820 1.00 89.56 114 TYR A C 1
ATOM 886 O O . TYR A 1 114 ? -3.773 -2.136 22.004 1.00 89.56 114 TYR A O 1
ATOM 894 N N . LEU A 1 115 ? -4.199 -2.490 19.828 1.00 85.69 115 LEU A N 1
ATOM 895 C CA . LEU A 1 115 ? -5.394 -3.311 20.038 1.00 85.69 115 LEU A CA 1
ATOM 896 C C . LEU A 1 115 ? -5.074 -4.671 20.673 1.00 85.69 115 LEU A C 1
ATOM 898 O O . LEU A 1 115 ? -5.888 -5.194 21.431 1.00 85.69 115 LEU A O 1
ATOM 902 N N . SER A 1 116 ? -3.900 -5.239 20.387 1.00 83.12 116 SER A N 1
ATOM 903 C CA . SER A 1 116 ? -3.446 -6.500 20.991 1.00 83.12 116 SER A CA 1
ATOM 904 C C . SER A 1 116 ? -2.967 -6.297 22.436 1.00 83.12 116 SER A C 1
ATOM 906 O O . SER A 1 116 ? -3.314 -7.078 23.319 1.00 83.12 116 SER A O 1
ATOM 908 N N . CYS A 1 117 ? -2.243 -5.208 22.709 1.00 68.56 117 CYS A N 1
ATOM 909 C CA . CYS A 1 117 ? -1.740 -4.828 24.032 1.00 68.56 117 CYS A CA 1
ATOM 910 C C . CYS A 1 117 ? -2.863 -4.387 24.988 1.00 68.56 117 CYS A C 1
ATOM 912 O O . CYS A 1 117 ? -2.752 -4.568 26.197 1.00 68.56 117 CYS A O 1
ATOM 914 N N . GLY A 1 118 ? -3.978 -3.867 24.463 1.00 55.38 118 GLY A N 1
ATOM 915 C CA . GLY A 1 118 ? -5.204 -3.642 25.236 1.00 55.38 118 GLY A CA 1
ATOM 916 C C . GLY A 1 118 ? -5.902 -4.932 25.698 1.00 55.38 118 GLY A C 1
ATOM 917 O O . GLY A 1 118 ? -6.726 -4.879 26.608 1.00 55.38 118 GLY A O 1
ATOM 918 N N . GLN A 1 119 ? -5.562 -6.090 25.113 1.00 49.50 119 GLN A N 1
ATOM 919 C CA . GLN A 1 119 ? -6.041 -7.415 25.536 1.00 49.50 119 GLN A CA 1
ATOM 920 C C . GLN A 1 119 ? -5.008 -8.216 26.348 1.00 49.50 119 GLN A C 1
ATOM 922 O O . GLN A 1 119 ? -5.374 -9.161 27.043 1.00 49.50 119 GLN A O 1
ATOM 927 N N . SER A 1 120 ? -3.728 -7.848 26.292 1.00 47.47 120 SER A N 1
ATOM 928 C CA . SER A 1 120 ? -2.648 -8.492 27.038 1.00 47.47 120 SER A CA 1
ATOM 929 C C . SER A 1 120 ? -1.583 -7.455 27.368 1.00 47.47 120 SER A C 1
ATOM 931 O O . SER A 1 120 ? -0.936 -6.939 26.464 1.00 47.47 120 SER A O 1
ATOM 933 N N . TYR A 1 121 ? -1.387 -7.173 28.658 1.00 43.50 121 TYR A N 1
ATOM 934 C CA . TYR A 1 121 ? -0.288 -6.361 29.184 1.00 43.50 121 TYR A CA 1
ATOM 935 C C . TYR A 1 121 ? 1.036 -6.674 28.469 1.00 43.50 121 TYR A C 1
ATOM 937 O O . TYR A 1 121 ? 1.630 -7.727 28.697 1.00 43.50 121 TYR A O 1
ATOM 945 N N . CYS A 1 122 ? 1.528 -5.746 27.654 1.00 44.00 122 C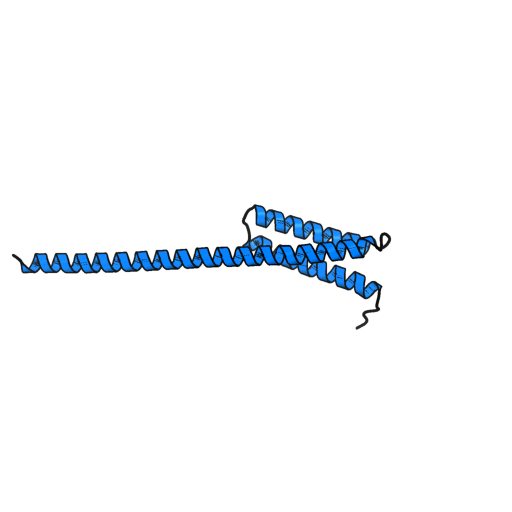YS A N 1
ATOM 946 C CA . CYS A 1 122 ? 2.902 -5.777 27.168 1.00 44.00 122 CYS A CA 1
ATOM 947 C C . CYS A 1 122 ? 3.732 -4.839 28.044 1.00 44.00 122 CYS A C 1
ATOM 949 O O . CYS A 1 122 ? 3.896 -3.662 27.739 1.00 44.00 122 CYS A O 1
ATOM 951 N N . ASN A 1 123 ? 4.212 -5.385 29.162 1.00 40.41 123 ASN A N 1
ATOM 952 C CA . ASN A 1 123 ? 5.402 -4.878 29.833 1.00 40.41 123 ASN A CA 1
ATOM 953 C C . ASN A 1 123 ? 6.628 -5.417 29.091 1.00 40.41 123 ASN A C 1
ATOM 955 O O . ASN A 1 123 ? 6.742 -6.629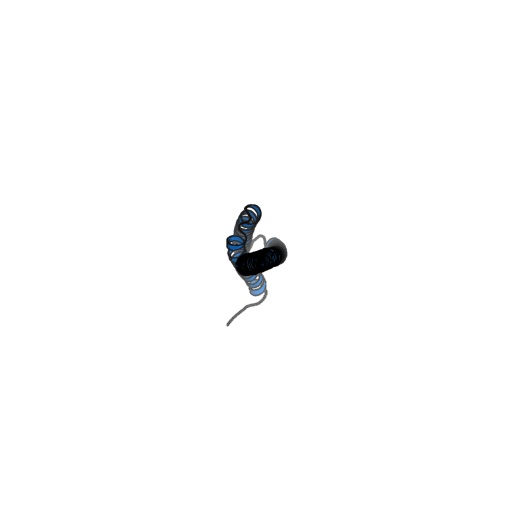 28.905 1.00 40.41 123 ASN A O 1
ATOM 959 N N . ASN A 1 124 ? 7.539 -4.519 28.734 1.00 37.69 124 ASN A N 1
ATOM 960 C CA . ASN A 1 124 ? 8.964 -4.658 29.021 1.00 37.69 124 ASN A CA 1
ATOM 961 C C . ASN A 1 124 ? 9.568 -3.262 29.138 1.00 37.69 124 ASN A C 1
ATOM 963 O O . ASN A 1 124 ? 9.417 -2.483 28.173 1.00 37.69 124 ASN A O 1
#

Secondary structure (DSSP, 8-state):
--HHHHHHHHHHHHHHHHHHHHHHHHHHHHHHHHHHHHHHHHHHHHHHHHHHHHHHHHHHHHHT-TT-HHHHHHHHHHHHHHHHHHHHHHTT-HHHHHHHHHHHHHHHHHHHHHHHHTTS----

Radius of gyration: 27.94 Å; chains: 1; bounding box: 60×19×89 Å